Protein AF-A0A2P2LD60-F1 (afdb_monomer)

Secondary structure (DSSP, 8-state):
-----------------------------HHHHHT--TT--HHHHHHHHHHHHHHH-TTTS----

Sequence (65 aa):
MCLVSRSKQRRVIITSFNRRAGRATQKNNYYELLGVSVDSNGPEIKEAYRRLQKKYHPDIAGQKV

Radius of gyration: 28.33 Å; Cα contacts (8 Å, |Δi|>4): 19; chains: 1; bounding box: 56×73×28 Å

Mean predicted aligned error: 15.99 Å

Structure (mmCIF, N/CA/C/O backbone):
data_AF-A0A2P2LD60-F1
#
_entry.id   AF-A0A2P2LD60-F1
#
loop_
_atom_site.group_PDB
_atom_site.id
_atom_site.type_symbol
_atom_site.label_atom_id
_atom_site.label_alt_id
_atom_site.label_comp_id
_atom_site.label_asym_id
_atom_site.label_entity_id
_atom_site.label_seq_id
_atom_site.pdbx_PDB_ins_code
_atom_site.Cartn_x
_atom_site.Cartn_y
_atom_site.Cartn_z
_atom_site.occupancy
_atom_site.B_iso_or_equiv
_atom_site.auth_seq_id
_atom_site.auth_comp_id
_atom_site.auth_asym_id
_atom_site.auth_atom_id
_atom_site.pdbx_PDB_model_num
ATOM 1 N N . MET A 1 1 ? -45.032 -64.936 15.688 1.00 43.59 1 MET A N 1
ATOM 2 C CA . MET A 1 1 ? -45.315 -65.287 14.278 1.00 43.59 1 MET A CA 1
ATOM 3 C C . MET A 1 1 ? -46.067 -64.089 13.700 1.00 43.59 1 MET A C 1
ATOM 5 O O . MET A 1 1 ? -47.168 -63.860 14.158 1.00 43.59 1 MET A O 1
ATOM 9 N N . CYS A 1 2 ? -45.505 -63.144 12.943 1.00 37.69 2 CYS A N 1
ATOM 10 C CA . CYS A 1 2 ? -44.635 -63.249 11.771 1.00 37.69 2 CYS A CA 1
ATOM 11 C C . CYS A 1 2 ? -43.369 -62.377 11.868 1.00 37.69 2 CYS A C 1
ATOM 13 O O . CYS A 1 2 ? -43.423 -61.215 12.265 1.00 37.69 2 CYS A O 1
ATOM 15 N N . LEU A 1 3 ? -42.241 -62.955 11.450 1.00 54.97 3 LEU A N 1
ATOM 16 C CA . LEU A 1 3 ? -41.000 -62.267 11.101 1.00 54.97 3 LEU A CA 1
ATOM 17 C C . LEU A 1 3 ? -41.055 -61.872 9.616 1.00 54.97 3 LEU A C 1
ATOM 19 O O . LEU A 1 3 ? -41.061 -62.775 8.790 1.00 54.97 3 LEU A O 1
ATOM 23 N N . VAL A 1 4 ? -40.977 -60.578 9.288 1.00 54.19 4 VAL A N 1
ATOM 24 C CA . VAL A 1 4 ? -40.006 -60.053 8.304 1.00 54.19 4 VAL A CA 1
ATOM 25 C C . VAL A 1 4 ? -39.598 -58.652 8.752 1.00 54.19 4 VAL A C 1
ATOM 27 O O . VAL A 1 4 ? -40.368 -57.697 8.748 1.00 54.19 4 VAL A O 1
ATOM 30 N N . SER A 1 5 ? -38.345 -58.582 9.168 1.00 54.00 5 SER A N 1
ATOM 31 C CA . SER A 1 5 ? -37.610 -57.409 9.600 1.00 54.00 5 SER A CA 1
ATOM 32 C C . SER A 1 5 ? -37.207 -56.496 8.432 1.00 54.00 5 SER A C 1
ATOM 34 O O . SER A 1 5 ? -36.973 -56.955 7.318 1.00 54.00 5 SER A O 1
ATOM 36 N N . ARG A 1 6 ? -36.952 -55.222 8.771 1.00 59.16 6 ARG A N 1
ATOM 37 C CA . ARG A 1 6 ? -36.100 -54.243 8.055 1.00 59.16 6 ARG A CA 1
ATOM 38 C C . ARG A 1 6 ? -36.651 -53.625 6.761 1.00 59.16 6 ARG A C 1
ATOM 40 O O . ARG A 1 6 ? -36.045 -53.718 5.696 1.00 59.16 6 ARG A O 1
ATOM 47 N N . SER A 1 7 ? -37.684 -52.794 6.884 1.00 53.41 7 SER A N 1
ATOM 48 C CA . SER A 1 7 ? -37.973 -51.755 5.887 1.00 53.41 7 SER A CA 1
ATOM 49 C C . SER A 1 7 ? -37.147 -50.481 6.146 1.00 53.41 7 SER A C 1
ATOM 51 O O . SER A 1 7 ? -37.540 -49.595 6.898 1.00 53.41 7 SER A O 1
ATOM 53 N N . LYS A 1 8 ? -35.990 -50.410 5.472 1.00 52.56 8 LYS A N 1
ATOM 54 C CA . LYS A 1 8 ? -35.310 -49.189 4.985 1.00 52.56 8 LYS A CA 1
ATOM 55 C C . LYS A 1 8 ? -34.959 -48.094 6.008 1.00 52.56 8 LYS A C 1
ATOM 57 O O . LYS A 1 8 ? -35.367 -46.945 5.891 1.00 52.56 8 LYS A O 1
ATOM 62 N N . GLN A 1 9 ? -33.985 -48.397 6.860 1.00 50.50 9 GLN A N 1
ATOM 63 C CA . GLN A 1 9 ? -32.937 -47.420 7.173 1.00 50.50 9 GLN A CA 1
ATOM 64 C C . GLN A 1 9 ? -31.873 -47.474 6.074 1.00 50.50 9 GLN A C 1
ATOM 66 O O . GLN A 1 9 ? -30.983 -48.320 6.100 1.00 50.50 9 GLN A O 1
ATOM 71 N N . ARG A 1 10 ? -31.939 -46.561 5.105 1.00 45.56 10 ARG A N 1
ATOM 72 C CA . ARG A 1 10 ? -30.754 -46.147 4.343 1.00 45.56 10 ARG A CA 1
ATOM 73 C C . ARG A 1 10 ? -30.744 -44.627 4.277 1.00 45.56 10 ARG A C 1
ATOM 75 O O . ARG A 1 10 ? -31.373 -44.021 3.421 1.00 45.56 10 ARG A O 1
ATOM 82 N N . ARG A 1 11 ? -30.054 -44.052 5.268 1.00 42.31 11 ARG A N 1
ATOM 83 C CA . ARG A 1 11 ? -29.612 -42.656 5.336 1.00 42.31 11 ARG A CA 1
ATOM 84 C C . ARG A 1 11 ? -29.103 -42.227 3.959 1.00 42.31 11 ARG A C 1
ATOM 86 O O . ARG A 1 11 ? -28.067 -42.720 3.520 1.00 42.31 11 ARG A O 1
ATOM 93 N N . VAL A 1 12 ? -29.806 -41.313 3.297 1.00 43.47 12 VAL A N 1
ATOM 94 C CA . VAL A 1 12 ? -29.224 -40.566 2.181 1.00 43.47 12 VAL A CA 1
ATOM 95 C C . VAL A 1 12 ? -28.322 -39.523 2.829 1.00 43.47 12 VAL A C 1
ATOM 97 O O . VAL A 1 12 ? -28.771 -38.544 3.417 1.00 43.47 12 VAL A O 1
ATOM 100 N N . ILE A 1 13 ? -27.039 -39.851 2.863 1.00 50.47 13 ILE A N 1
ATOM 101 C CA . ILE A 1 13 ? -25.926 -39.002 3.281 1.00 50.47 13 ILE A CA 1
ATOM 102 C C . ILE A 1 13 ? -26.036 -37.674 2.526 1.00 50.47 13 ILE A C 1
ATOM 104 O O . ILE A 1 13 ? -25.886 -37.674 1.315 1.00 50.47 13 ILE A O 1
ATOM 108 N N . ILE A 1 14 ? -26.347 -36.583 3.233 1.00 47.66 14 ILE A N 1
ATOM 109 C CA . ILE A 1 14 ? -25.976 -35.183 2.950 1.00 47.66 14 ILE A CA 1
ATOM 110 C C . ILE A 1 14 ? -25.621 -34.901 1.472 1.00 47.66 14 ILE A C 1
ATOM 112 O O . ILE A 1 14 ? -24.479 -34.591 1.144 1.00 47.66 14 ILE A O 1
ATOM 116 N N . THR A 1 15 ? -26.576 -34.982 0.545 1.00 54.25 15 THR A N 1
ATOM 117 C CA . THR A 1 15 ? -26.369 -34.492 -0.828 1.00 54.25 15 THR A CA 1
ATOM 118 C C . THR A 1 15 ? -27.130 -33.197 -1.026 1.00 54.25 15 THR A C 1
ATOM 120 O O . THR A 1 15 ? -28.127 -33.129 -1.733 1.00 54.25 15 THR A O 1
ATOM 123 N N . SER A 1 16 ? -26.602 -32.142 -0.417 1.00 43.78 16 SER A N 1
ATOM 124 C CA . SER A 1 16 ? -26.680 -30.796 -0.980 1.00 43.78 16 SER A CA 1
ATOM 125 C C . SER A 1 16 ? -25.277 -30.195 -0.992 1.00 43.78 16 SER A C 1
ATOM 127 O O . SER A 1 16 ? -25.042 -29.099 -0.485 1.00 43.78 16 SER A O 1
ATOM 129 N N . PHE A 1 17 ? -24.328 -30.935 -1.582 1.00 56.47 17 PHE A N 1
ATOM 130 C CA . PHE A 1 17 ? -23.069 -30.401 -2.102 1.00 56.47 17 PHE A CA 1
ATOM 131 C C . PHE A 1 17 ? -23.410 -29.418 -3.231 1.00 56.47 17 PHE A C 1
ATOM 133 O O . PHE A 1 17 ? -23.197 -29.674 -4.414 1.00 56.47 17 PHE A O 1
ATOM 140 N N . ASN A 1 18 ? -24.036 -28.299 -2.876 1.00 63.75 18 ASN A N 1
ATOM 141 C CA . ASN A 1 1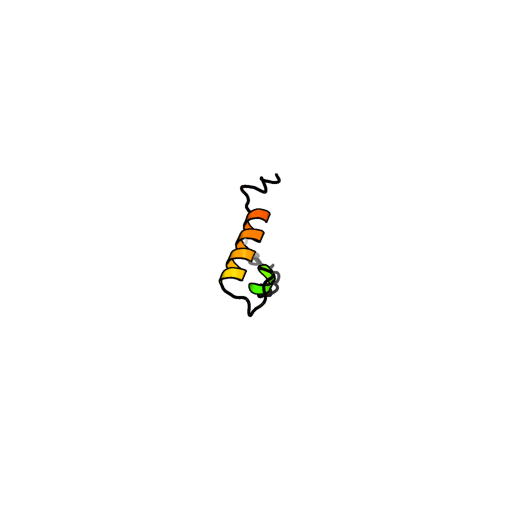8 ? -24.315 -27.221 -3.796 1.00 63.75 18 ASN A CA 1
ATOM 142 C C . ASN A 1 18 ? -22.990 -26.503 -4.011 1.00 63.75 18 ASN A C 1
ATOM 144 O O . ASN A 1 18 ? -22.605 -25.604 -3.271 1.00 63.75 18 ASN A O 1
ATOM 148 N N . ARG A 1 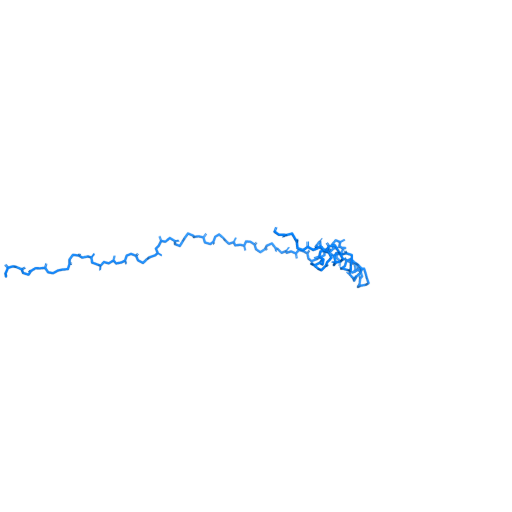19 ? -22.260 -27.029 -5.000 1.00 57.88 19 ARG A N 1
ATOM 149 C CA . ARG A 1 19 ? -21.479 -26.272 -5.970 1.00 57.88 19 ARG A CA 1
ATOM 150 C C . ARG A 1 19 ? -20.757 -25.089 -5.322 1.00 57.88 19 ARG A C 1
ATOM 152 O O . ARG A 1 19 ? -21.218 -23.954 -5.386 1.00 57.88 19 ARG A O 1
ATOM 159 N N . ARG A 1 20 ? -19.586 -25.362 -4.735 1.00 57.00 20 ARG A N 1
ATOM 160 C CA . ARG A 1 20 ? -18.556 -24.336 -4.533 1.00 57.00 20 ARG A CA 1
ATOM 161 C C . ARG A 1 20 ? -18.201 -23.801 -5.919 1.00 57.00 20 ARG A C 1
ATOM 163 O O . ARG A 1 20 ? -17.332 -24.349 -6.589 1.00 57.00 20 ARG A O 1
ATOM 170 N N . ALA A 1 21 ? -18.950 -22.800 -6.378 1.00 60.28 21 ALA A N 1
ATOM 171 C CA . ALA A 1 21 ? -18.569 -21.978 -7.507 1.00 60.28 21 ALA A CA 1
ATOM 172 C C . ALA A 1 21 ? -17.146 -21.514 -7.210 1.00 60.28 21 ALA A C 1
ATOM 174 O O . ALA A 1 21 ? -16.888 -20.964 -6.135 1.00 60.28 21 ALA A O 1
ATOM 175 N N . GLY A 1 22 ? -16.220 -21.870 -8.102 1.00 57.44 22 GLY A N 1
ATOM 176 C CA . GLY A 1 22 ? -14.815 -21.537 -7.969 1.00 57.44 22 GLY A CA 1
ATOM 177 C C . GLY A 1 22 ? -14.708 -20.067 -7.612 1.00 57.44 22 GLY A C 1
ATOM 178 O O . GLY A 1 22 ? -15.156 -19.201 -8.360 1.00 57.44 22 GLY A O 1
ATOM 179 N N . ARG A 1 23 ? -14.179 -19.799 -6.420 1.00 59.62 23 ARG A N 1
ATOM 180 C CA . ARG A 1 23 ? -13.840 -18.451 -5.999 1.00 59.62 23 ARG A CA 1
ATOM 181 C C . ARG A 1 23 ? -12.716 -18.044 -6.939 1.00 59.62 23 ARG A C 1
ATOM 183 O O . ARG A 1 23 ? -11.581 -18.459 -6.733 1.00 59.62 23 ARG A O 1
ATOM 190 N N . ALA A 1 24 ? -13.054 -17.354 -8.027 1.00 61.03 24 ALA A N 1
ATOM 191 C CA . ALA A 1 24 ? -12.065 -16.773 -8.912 1.00 61.03 24 ALA A CA 1
ATOM 192 C C . ALA A 1 24 ? -11.145 -15.947 -8.015 1.00 61.03 24 ALA A C 1
ATOM 194 O O . ALA A 1 24 ? -11.591 -15.008 -7.352 1.00 61.03 24 ALA A O 1
ATOM 195 N N . THR A 1 25 ? -9.893 -16.377 -7.892 1.00 61.56 25 THR A N 1
ATOM 196 C CA . THR A 1 25 ? -8.866 -15.627 -7.187 1.00 61.56 25 THR A CA 1
ATOM 197 C C . THR A 1 25 ? -8.656 -14.367 -8.005 1.00 61.56 25 THR A C 1
ATOM 199 O O . THR A 1 25 ? -7.902 -14.382 -8.977 1.00 61.56 25 THR A O 1
ATOM 202 N N . GLN A 1 26 ? -9.397 -13.310 -7.666 1.00 63.94 26 GLN A N 1
ATOM 203 C CA . GLN A 1 26 ? -9.087 -11.951 -8.081 1.00 63.94 26 GLN A CA 1
ATOM 204 C C . GLN A 1 26 ? -7.627 -11.760 -7.678 1.00 63.94 26 GLN A C 1
ATOM 206 O O . GLN A 1 26 ? -7.299 -11.750 -6.489 1.00 63.94 26 GLN A O 1
ATOM 211 N N . LYS A 1 27 ? -6.729 -11.784 -8.665 1.00 64.00 27 LYS A N 1
ATOM 212 C CA . LYS A 1 27 ? -5.327 -11.459 -8.451 1.00 64.00 27 LYS A CA 1
ATOM 213 C C . LYS A 1 27 ? -5.351 -9.992 -8.065 1.00 64.00 27 LYS A C 1
ATOM 215 O O . LYS A 1 27 ? -5.488 -9.138 -8.929 1.00 64.00 27 LYS A O 1
ATOM 220 N N . ASN A 1 28 ? -5.358 -9.717 -6.766 1.00 70.69 28 ASN A N 1
ATOM 221 C CA . ASN A 1 28 ? -5.319 -8.351 -6.278 1.00 70.69 28 ASN A CA 1
ATOM 222 C C . ASN A 1 28 ? -3.981 -7.780 -6.743 1.00 70.69 28 ASN A C 1
ATOM 224 O O . ASN A 1 28 ? -2.931 -8.164 -6.225 1.00 70.69 28 ASN A O 1
ATOM 228 N N . ASN A 1 29 ? -4.014 -6.932 -7.766 1.00 85.81 29 ASN A N 1
ATOM 229 C CA . ASN A 1 29 ? -2.828 -6.279 -8.287 1.00 85.81 29 ASN A CA 1
ATOM 230 C C . ASN A 1 29 ? -2.276 -5.372 -7.175 1.00 85.81 29 ASN A C 1
ATOM 232 O O . ASN A 1 29 ? -2.877 -4.358 -6.825 1.00 85.81 29 ASN A O 1
ATOM 236 N N . TYR A 1 30 ? -1.153 -5.764 -6.566 1.00 85.94 30 TYR A N 1
ATOM 237 C CA . TYR A 1 30 ? -0.593 -5.088 -5.386 1.00 85.94 30 TYR A CA 1
ATOM 238 C C . TYR A 1 30 ? -0.253 -3.616 -5.646 1.00 85.94 30 TYR A C 1
ATOM 240 O O . TYR A 1 30 ? -0.439 -2.770 -4.774 1.00 85.94 30 TYR A O 1
ATOM 248 N N . TYR A 1 31 ? 0.201 -3.315 -6.861 1.00 88.50 31 TYR A N 1
ATOM 249 C CA . TYR A 1 31 ? 0.515 -1.961 -7.308 1.00 88.50 31 TYR A CA 1
ATOM 250 C C . TYR A 1 31 ? -0.750 -1.098 -7.419 1.00 88.50 31 TYR A C 1
ATOM 252 O O . TYR A 1 31 ? -0.771 0.022 -6.917 1.00 88.50 31 TYR A O 1
ATOM 260 N N . GLU A 1 32 ? -1.848 -1.655 -7.940 1.00 86.50 32 GLU A N 1
ATOM 261 C CA . GLU A 1 32 ? -3.147 -0.969 -8.011 1.00 86.50 32 GLU A CA 1
ATOM 262 C C . GLU A 1 32 ? -3.740 -0.722 -6.618 1.00 86.50 32 GLU A C 1
ATOM 264 O O . GLU A 1 32 ? -4.288 0.347 -6.363 1.00 86.50 32 GLU A O 1
ATOM 269 N N . LEU A 1 33 ? -3.581 -1.672 -5.688 1.00 88.12 33 LEU A N 1
ATOM 270 C CA . LEU A 1 33 ? -4.031 -1.518 -4.299 1.00 88.12 33 LEU A CA 1
ATOM 271 C C . LEU A 1 33 ? -3.300 -0.370 -3.587 1.00 88.12 33 LEU A C 1
ATOM 273 O O . LEU 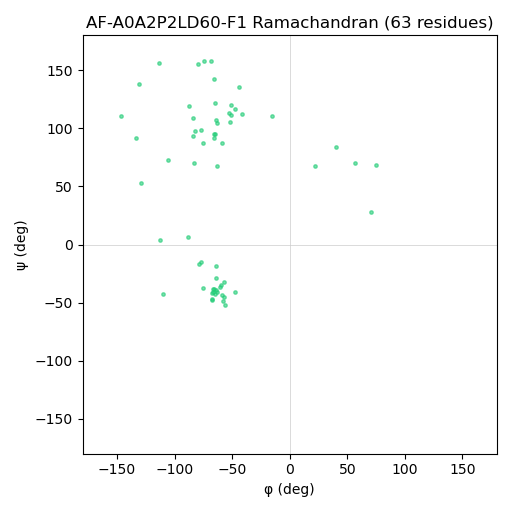A 1 33 ? -3.906 0.389 -2.830 1.00 88.12 33 LEU A O 1
ATOM 277 N N . LEU A 1 34 ? -1.992 -0.256 -3.820 1.00 89.94 34 LEU A N 1
ATOM 278 C CA . LEU A 1 34 ? -1.180 0.837 -3.292 1.00 89.94 34 LEU A CA 1
ATOM 279 C C . LEU A 1 34 ? -1.374 2.148 -4.074 1.00 89.94 34 LEU A C 1
ATOM 281 O O . LEU A 1 34 ? -1.006 3.205 -3.564 1.00 89.94 34 LEU A O 1
ATOM 285 N N . GLY A 1 35 ? -1.973 2.097 -5.269 1.00 88.94 35 GLY A N 1
ATOM 286 C CA . GLY A 1 35 ? -2.159 3.245 -6.157 1.00 88.94 35 GLY A CA 1
ATOM 287 C C . GLY A 1 35 ? -0.856 3.742 -6.786 1.00 88.94 35 GLY A C 1
ATOM 288 O O . GLY A 1 35 ? -0.729 4.934 -7.055 1.00 88.94 35 GLY A O 1
ATOM 289 N N . VAL A 1 36 ? 0.118 2.850 -6.969 1.00 88.81 36 VAL A N 1
ATOM 290 C CA . VAL A 1 36 ? 1.444 3.149 -7.528 1.00 88.81 36 VAL A CA 1
ATOM 291 C C . VAL A 1 36 ? 1.616 2.455 -8.877 1.00 88.81 36 VAL A C 1
ATOM 293 O O . VAL A 1 36 ? 0.950 1.456 -9.159 1.00 88.81 36 VAL A O 1
ATOM 296 N N . SER A 1 37 ? 2.508 2.978 -9.717 1.00 89.44 37 SER A N 1
ATOM 297 C CA . SER A 1 37 ? 2.857 2.319 -10.975 1.00 89.44 37 SER A CA 1
ATOM 298 C C . SER A 1 37 ? 3.628 1.022 -10.708 1.00 89.44 37 SER A C 1
ATOM 300 O O . SER A 1 37 ? 4.250 0.846 -9.659 1.00 89.44 37 SER A O 1
ATOM 302 N N . VAL A 1 38 ? 3.624 0.107 -11.677 1.00 85.25 38 VAL A N 1
ATOM 303 C CA . VAL A 1 38 ? 4.444 -1.117 -11.625 1.00 85.25 38 VAL A CA 1
ATOM 304 C C . VAL A 1 38 ? 5.939 -0.770 -11.631 1.00 85.25 38 VAL A C 1
ATOM 306 O O . VAL A 1 38 ? 6.737 -1.466 -11.009 1.00 85.25 38 VAL A O 1
ATOM 309 N N . ASP A 1 39 ? 6.292 0.357 -12.253 1.00 87.25 39 ASP A N 1
ATOM 310 C CA . ASP A 1 39 ? 7.663 0.872 -12.355 1.00 87.25 39 ASP A CA 1
ATOM 311 C C . ASP A 1 39 ? 8.067 1.779 -11.175 1.00 87.25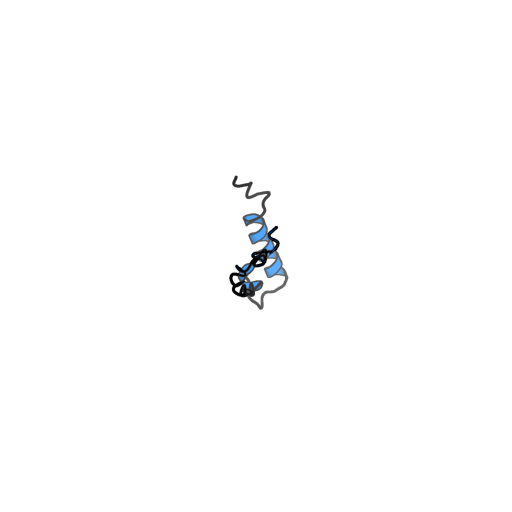 39 ASP A C 1
ATOM 313 O O . ASP A 1 39 ? 9.128 2.407 -11.194 1.00 87.25 39 ASP A O 1
ATOM 317 N N . SER A 1 40 ? 7.216 1.898 -10.150 1.00 86.44 40 SER A N 1
ATOM 318 C CA . SER A 1 40 ? 7.445 2.796 -9.016 1.00 86.44 40 SER A CA 1
ATOM 319 C C . SER A 1 40 ? 8.652 2.394 -8.170 1.00 86.44 40 SER A C 1
ATOM 321 O O . SER A 1 40 ? 8.908 1.219 -7.896 1.00 86.44 40 SER A O 1
ATOM 323 N N . ASN A 1 41 ? 9.382 3.399 -7.685 1.00 89.44 41 ASN A N 1
ATOM 324 C CA . ASN A 1 41 ? 10.599 3.182 -6.909 1.00 89.44 41 ASN A CA 1
ATOM 325 C C . ASN A 1 41 ? 10.279 2.831 -5.439 1.00 89.44 41 ASN A C 1
ATOM 327 O O . ASN A 1 41 ? 9.266 3.245 -4.873 1.00 89.44 41 ASN A O 1
ATOM 331 N N . GLY A 1 42 ? 11.192 2.128 -4.763 1.00 89.94 42 GLY A N 1
ATOM 332 C CA . GLY A 1 42 ? 11.064 1.757 -3.347 1.00 89.94 42 GLY A CA 1
ATOM 333 C C . GLY A 1 42 ? 10.648 2.880 -2.369 1.00 89.94 42 GLY A C 1
ATOM 334 O O . GLY A 1 42 ? 9.834 2.605 -1.481 1.00 89.94 42 GLY A O 1
ATOM 335 N N . PRO A 1 43 ? 11.153 4.131 -2.465 1.00 92.25 43 PRO A N 1
ATOM 336 C CA . PRO A 1 43 ? 10.677 5.231 -1.622 1.00 92.25 43 PRO A CA 1
ATOM 337 C C . PRO A 1 43 ? 9.204 5.588 -1.866 1.00 92.25 43 PRO A C 1
ATOM 339 O O . PRO A 1 43 ? 8.475 5.809 -0.901 1.00 92.25 43 PRO A O 1
ATOM 342 N N . GLU A 1 44 ? 8.739 5.564 -3.114 1.00 90.38 44 GLU A N 1
ATOM 343 C CA . GLU A 1 44 ? 7.358 5.897 -3.485 1.00 90.38 44 GLU A CA 1
ATOM 344 C C . GLU A 1 44 ? 6.363 4.884 -2.901 1.00 90.38 44 GLU A C 1
ATOM 346 O O . GLU A 1 44 ? 5.358 5.261 -2.298 1.00 90.38 44 GLU A O 1
ATOM 351 N N . ILE A 1 45 ? 6.705 3.593 -2.962 1.00 91.38 45 ILE A N 1
ATOM 352 C CA . ILE A 1 45 ? 5.922 2.508 -2.349 1.00 91.38 45 ILE A CA 1
ATOM 353 C C . ILE A 1 45 ? 5.778 2.731 -0.836 1.00 91.38 45 ILE A C 1
ATOM 355 O O . ILE A 1 45 ? 4.691 2.585 -0.270 1.00 91.38 45 ILE A O 1
ATOM 359 N N . LYS A 1 46 ? 6.869 3.123 -0.163 1.00 91.31 46 LYS A N 1
ATOM 360 C CA . LYS A 1 46 ? 6.859 3.403 1.282 1.00 91.31 46 LYS A CA 1
ATOM 361 C C . LYS A 1 46 ? 5.992 4.612 1.617 1.00 91.31 46 LYS A C 1
ATOM 363 O O . LYS A 1 46 ? 5.305 4.598 2.639 1.00 91.31 46 LYS A O 1
ATOM 368 N N . GLU A 1 47 ? 6.013 5.650 0.791 1.00 92.31 47 GLU A N 1
ATOM 369 C CA . GLU A 1 47 ? 5.154 6.817 0.979 1.00 92.31 47 GLU A CA 1
ATOM 370 C C . GLU A 1 47 ? 3.675 6.494 0.772 1.00 92.31 47 GLU A C 1
ATOM 372 O O . GLU A 1 47 ? 2.857 6.837 1.630 1.00 92.31 47 GLU A O 1
ATOM 377 N N . ALA A 1 48 ? 3.332 5.803 -0.317 1.00 92.38 48 ALA A N 1
ATOM 378 C CA . ALA A 1 48 ? 1.967 5.376 -0.610 1.00 92.38 48 ALA A CA 1
ATOM 379 C C . ALA A 1 48 ? 1.400 4.512 0.527 1.00 92.38 48 ALA A C 1
ATOM 381 O O . ALA A 1 48 ? 0.306 4.779 1.034 1.00 92.38 48 ALA A O 1
ATOM 382 N N . TYR A 1 49 ? 2.200 3.563 1.023 1.00 91.62 49 TYR A N 1
ATOM 383 C CA . TYR A 1 49 ? 1.840 2.746 2.179 1.00 91.62 49 TYR A C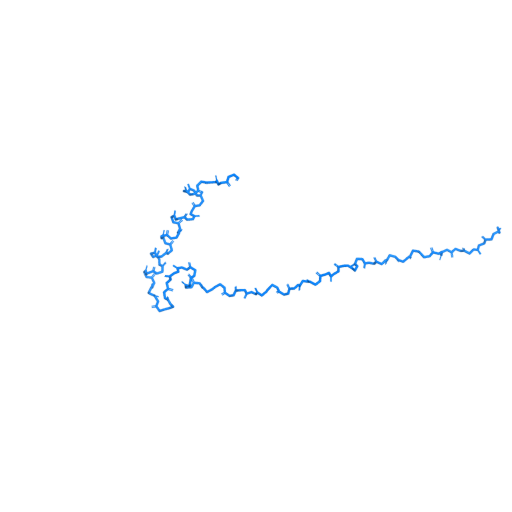A 1
ATOM 384 C C . TYR A 1 49 ? 1.555 3.593 3.425 1.00 91.62 49 TYR A C 1
ATOM 386 O O . TYR A 1 49 ? 0.511 3.433 4.054 1.00 91.62 49 TYR A O 1
ATOM 394 N N . ARG A 1 50 ? 2.433 4.546 3.766 1.00 91.75 50 ARG A N 1
ATOM 395 C CA . ARG A 1 50 ? 2.246 5.424 4.938 1.00 91.75 50 ARG A CA 1
ATOM 396 C C . ARG A 1 50 ? 0.967 6.259 4.841 1.00 91.75 50 ARG A C 1
ATOM 398 O O . ARG A 1 50 ? 0.314 6.490 5.858 1.00 91.75 50 ARG A O 1
ATOM 405 N N . ARG A 1 51 ? 0.603 6.717 3.638 1.00 89.56 51 ARG A N 1
ATOM 406 C CA . ARG A 1 51 ? -0.633 7.483 3.391 1.00 89.56 51 ARG A CA 1
ATOM 407 C C . ARG A 1 51 ? -1.874 6.611 3.603 1.00 89.56 51 ARG A C 1
ATOM 409 O O . ARG A 1 51 ? -2.789 7.024 4.314 1.00 89.56 51 ARG A O 1
ATOM 416 N N . LEU A 1 52 ? -1.881 5.397 3.047 1.00 89.12 52 LEU A N 1
ATOM 417 C CA . LEU A 1 52 ? -2.982 4.439 3.206 1.00 89.12 52 LEU A CA 1
ATOM 418 C C . LEU A 1 52 ? -3.117 3.946 4.648 1.00 89.12 52 LEU A C 1
ATOM 420 O O . LEU A 1 52 ? -4.230 3.879 5.166 1.00 89.12 52 LEU A O 1
ATOM 424 N N . GLN A 1 53 ? -1.998 3.668 5.317 1.00 88.12 53 GLN A N 1
ATOM 425 C CA . GLN A 1 53 ? -1.982 3.244 6.712 1.00 88.12 53 GLN A CA 1
ATOM 426 C C . GLN A 1 53 ? -2.699 4.269 7.586 1.00 88.12 53 GLN A C 1
ATOM 428 O O . GLN A 1 53 ? -3.638 3.905 8.272 1.00 88.12 53 GLN A O 1
ATOM 433 N N . LYS A 1 54 ? -2.350 5.559 7.506 1.00 85.31 54 LYS A N 1
ATOM 434 C CA . LYS A 1 54 ? -3.023 6.605 8.298 1.00 85.31 54 LYS A CA 1
ATOM 435 C C . LYS A 1 54 ? -4.538 6.668 8.070 1.00 85.31 54 LYS A C 1
ATOM 437 O O . LYS A 1 54 ? -5.267 7.006 8.993 1.00 85.31 54 LYS A O 1
ATOM 442 N N . LYS A 1 55 ? -5.008 6.348 6.860 1.00 84.12 55 LYS A N 1
ATOM 443 C CA . LYS A 1 55 ? -6.434 6.359 6.501 1.00 84.12 55 LYS A CA 1
ATOM 444 C C . LYS A 1 55 ? -7.202 5.161 7.069 1.00 84.12 55 LYS A C 1
ATOM 446 O O . LYS A 1 55 ? -8.358 5.316 7.445 1.00 84.12 55 LYS A O 1
ATOM 451 N N . TYR A 1 56 ? -6.577 3.986 7.097 1.00 85.44 56 TYR A N 1
ATOM 452 C CA . TYR A 1 56 ? -7.229 2.724 7.468 1.00 85.44 56 TYR A C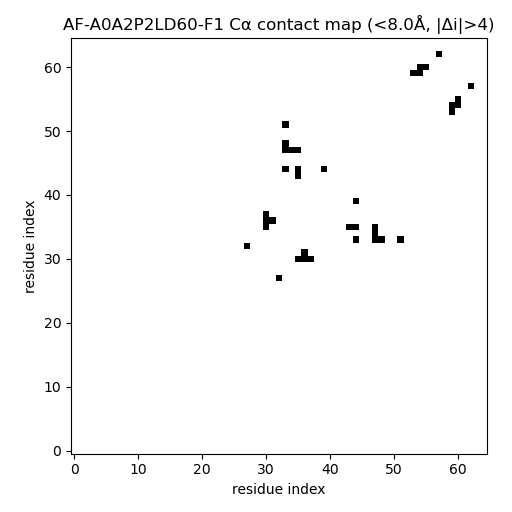A 1
ATOM 453 C C . TYR A 1 56 ? -6.728 2.129 8.788 1.00 85.44 56 TYR A C 1
ATOM 455 O O . TYR A 1 56 ? -7.128 1.024 9.147 1.00 85.44 56 TYR A O 1
ATOM 463 N N . HIS A 1 57 ? -5.840 2.817 9.507 1.00 83.31 57 HIS A N 1
ATOM 464 C CA . HIS A 1 57 ? -5.338 2.330 10.782 1.00 83.31 57 HIS A CA 1
ATOM 465 C C . HIS A 1 57 ? -6.504 2.274 11.783 1.00 83.31 57 HIS A C 1
ATOM 467 O O . HIS A 1 57 ? -7.128 3.312 12.027 1.00 83.31 57 HIS A O 1
ATOM 473 N N . PRO A 1 58 ? -6.807 1.095 12.357 1.00 81.88 58 PRO A N 1
ATOM 474 C CA . PRO A 1 58 ? -7.960 0.905 13.239 1.00 81.88 58 PRO A CA 1
ATOM 475 C C . PRO A 1 58 ? -7.874 1.721 14.536 1.00 81.88 58 PRO A C 1
ATOM 477 O O . PRO A 1 58 ? -8.896 1.969 15.166 1.00 81.88 58 PRO A O 1
ATOM 480 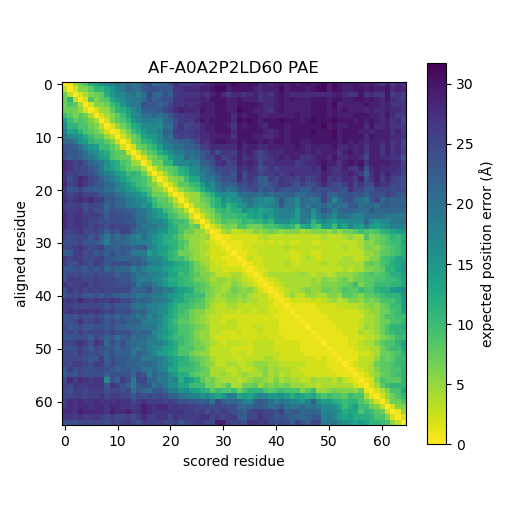N N . ASP A 1 59 ? -6.675 2.177 14.911 1.00 80.12 59 ASP A N 1
ATOM 481 C CA . ASP A 1 59 ? -6.460 3.020 16.090 1.00 80.12 59 ASP A CA 1
ATOM 482 C C . ASP A 1 59 ? -6.830 4.499 15.858 1.00 80.12 59 ASP A C 1
ATOM 484 O O . ASP A 1 59 ? -7.015 5.249 16.811 1.00 80.12 59 ASP A O 1
ATOM 488 N N . ILE A 1 60 ? -6.955 4.936 14.596 1.00 68.56 60 ILE A N 1
ATOM 489 C CA . ILE A 1 60 ? -7.293 6.327 14.224 1.00 68.56 60 ILE A CA 1
ATOM 490 C C . ILE A 1 60 ? -8.707 6.388 13.642 1.00 68.56 60 ILE A C 1
ATOM 492 O O . ILE A 1 60 ? -9.49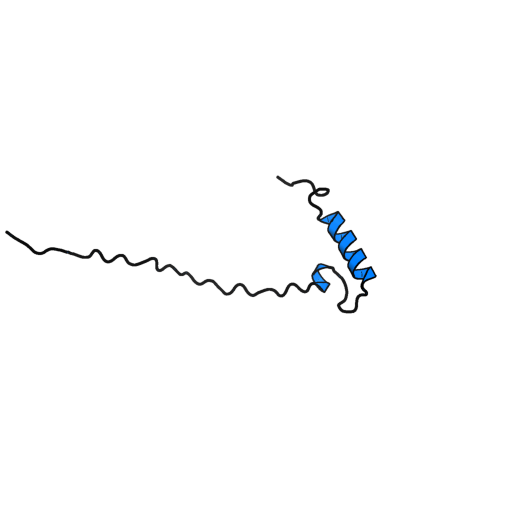5 7.269 13.983 1.00 68.56 60 ILE A O 1
ATOM 496 N N . ALA A 1 61 ? -9.053 5.423 12.788 1.00 61.06 61 ALA A N 1
ATOM 497 C CA . ALA A 1 61 ? -10.420 5.165 12.366 1.00 61.06 61 ALA A CA 1
ATOM 498 C C . ALA A 1 61 ? -11.082 4.297 13.438 1.00 61.06 61 ALA A C 1
ATOM 500 O O . ALA A 1 61 ? -11.280 3.099 13.241 1.00 61.06 61 ALA A O 1
ATOM 501 N N . GLY A 1 62 ? -11.337 4.904 14.600 1.00 49.41 62 GLY A N 1
ATOM 502 C CA . GLY A 1 62 ? -11.970 4.237 15.728 1.00 49.41 62 GLY A CA 1
ATOM 503 C C . GLY A 1 62 ? -13.161 3.395 15.274 1.00 49.41 62 GLY A C 1
ATOM 504 O O . GLY A 1 62 ? -13.948 3.826 14.429 1.00 49.41 62 GLY A O 1
ATOM 505 N N . GLN A 1 63 ? -13.225 2.177 15.817 1.00 56.25 63 GLN A N 1
ATOM 506 C CA . GLN A 1 63 ? -14.351 1.246 15.765 1.00 56.25 63 GLN A CA 1
ATOM 507 C C . GLN A 1 63 ? -15.657 1.915 15.330 1.00 56.25 63 GLN A C 1
ATOM 509 O O . GLN A 1 63 ? -16.268 2.666 16.093 1.00 56.25 63 GLN A O 1
ATOM 514 N N . LYS A 1 64 ? -16.133 1.590 14.127 1.00 56.38 64 LYS A N 1
ATOM 515 C CA . LYS A 1 64 ? -17.567 1.668 13.894 1.00 56.38 64 LYS A CA 1
ATOM 516 C C . LYS A 1 64 ? -18.163 0.359 14.399 1.00 56.38 64 LYS A C 1
ATOM 518 O O . LYS A 1 64 ? -17.881 -0.698 13.839 1.00 56.38 64 LYS A O 1
ATOM 523 N N . VAL A 1 65 ? -18.869 0.504 15.519 1.00 52.44 65 VAL A N 1
ATOM 524 C CA . VAL A 1 65 ? -19.824 -0.432 16.127 1.00 52.44 65 VAL A CA 1
ATOM 525 C C . VAL A 1 65 ? -20.638 -1.227 15.112 1.00 52.44 65 VAL A C 1
ATOM 527 O O . VAL A 1 65 ? -20.977 -0.656 14.047 1.00 52.44 65 VAL A O 1
#

Nearest PDB structures (foldseek):
  4j80-assembly2_D  TM=9.468E-01  e=9.019E-02  Thermus thermophilus HB8
  2ctq-assembly1_A  TM=5.742E-01  e=2.075E+00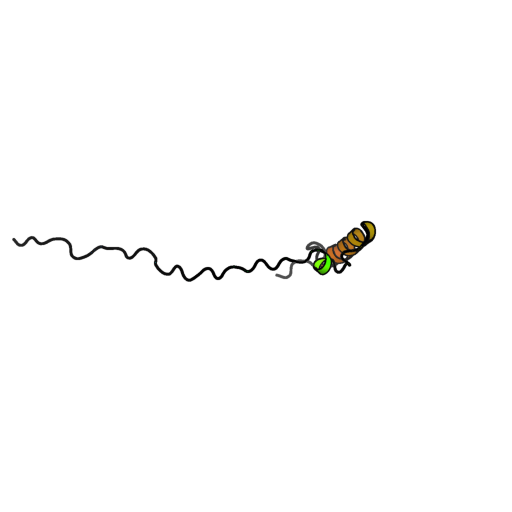  Homo sapiens

Organism: Rhizophora mucronata (NCBI:txid61149)

Solvent-accessible surface area (backbone atoms only — not comparable to full-atom values): 4592 Å² total; per-residue (Å²): 141,85,90,83,83,82,90,76,91,73,83,81,72,83,82,76,81,72,69,82,68,77,77,75,78,73,76,74,54,64,38,67,76,56,70,47,60,90,84,56,52,75,69,55,55,53,50,40,48,55,55,52,43,68,68,67,33,60,89,73,49,58,80,80,127

pLDDT: mean 70.71, std 17.61, range [37.69, 92.38]

InterPro domains:
  IPR001623 DnaJ domain [PF00226] (29-61)
  IPR001623 DnaJ domain [PR00625] (31-49)
  IPR001623 DnaJ domain [PR00625] (49-64)
  IPR001623 DnaJ domain [PS50076] (29-65)
  IPR001623 DnaJ domain [SM00271] (28-64)
  IPR001623 DnaJ domain [cd06257] (29-59)
  IPR036869 Chaperone J-domain superfamily [G3DSA:1.10.287.110] (13-64)
  IPR036869 Chaperone J-domain superfamily [SSF46565] (26-62)

Foldseek 3Di:
DDDDDDDDPDDPPDPPPPDPPPPPPPPPPVCVVLVHDPPDDPVSSVVSVVVVCCVPVCVNVPDDD